Protein AF-A0A7U8CAC1-F1 (afdb_monomer_lite)

pLDDT: mean 76.25, std 18.44, range [28.5, 97.0]

Organism: Neptuniibacter caesariensis (NCBI:txid207954)

Sequence (166 aa):
MNAIKGFVALFVLSCSLSVSAKDILAYGENVVLCETILQLNSGKSTLGFIKKYTDKYRYKSSAEFLRENSKNNILCSGRSLIYFVIYRGHDDDVQALFKAGLAPNDIIEDNRGRRMTMLDYVMQIYRSEPNENKKETIKAKIKVIRKARGKTCAQLERRDCVLELP

Secondary structure (DSSP, 8-state):
--------------------TT-SS-HHHHHHHHHHHHHS--HHHHHHHHHHHHHHTT-S-HHHHHHHHTTTTSEETTEEHHHHHHHHS-HHHHHHHHHTT--TTPEEE-TT--EEEHHHHHHHHHHH---HHHHHHHHHHHHHHHHTT---TGGGT-TT-B-S--

Radius of gyration: 21.7 Å; chains: 1; bounding box: 64×30×77 Å

Foldseek 3Di:
DDDDDDDDPPPPPPPPPPVPLQALDDPVRLAVLLVCQQPVQDLVSLLVVLVVSCVVVVPPFSQSVCVVQLPPNRDDVQWGPLLSCLQRGFLCVLVSCVVSPHQQADWGAISVRFTWGSLLSLVVCLVPDPDPVVNVRSVSNNVVSVVSVRDTCVRVVPPPGHSDDD

Structure (mmCIF, N/CA/C/O backbone):
data_AF-A0A7U8CAC1-F1
#
_entry.id   AF-A0A7U8CAC1-F1
#
loop_
_atom_site.group_PDB
_atom_site.id
_atom_site.type_symbol
_atom_site.label_atom_id
_atom_site.label_alt_id
_atom_site.label_comp_id
_atom_site.label_asym_id
_atom_site.label_entity_id
_atom_site.label_seq_id
_atom_site.pdbx_PDB_ins_code
_atom_site.Cartn_x
_atom_site.Cartn_y
_atom_site.Cartn_z
_atom_site.occupancy
_atom_site.B_iso_or_equiv
_atom_site.auth_seq_id
_atom_site.auth_comp_id
_atom_site.auth_asym_id
_atom_site.auth_atom_id
_atom_site.pdbx_PDB_model_num
ATOM 1 N N . MET A 1 1 ? 51.739 0.597 -59.540 1.00 41.00 1 MET A N 1
ATOM 2 C CA . MET A 1 1 ? 50.906 -0.535 -59.079 1.00 41.00 1 MET A CA 1
ATOM 3 C C . MET A 1 1 ? 51.214 -0.772 -57.613 1.00 41.00 1 MET A C 1
ATOM 5 O O . MET A 1 1 ? 52.364 -1.051 -57.320 1.00 41.00 1 MET A O 1
ATOM 9 N N . ASN A 1 2 ? 50.245 -0.546 -56.722 1.00 32.53 2 ASN A N 1
ATOM 10 C CA . ASN A 1 2 ? 49.978 -1.347 -55.518 1.00 32.53 2 ASN A CA 1
ATOM 11 C C . ASN A 1 2 ? 48.873 -0.663 -54.707 1.00 32.53 2 ASN A C 1
ATOM 13 O O . ASN A 1 2 ? 49.060 0.396 -54.116 1.00 32.53 2 ASN A O 1
ATOM 17 N N . ALA A 1 3 ? 47.693 -1.275 -54.770 1.00 35.56 3 ALA A N 1
ATOM 18 C CA . ALA A 1 3 ? 46.493 -0.885 -54.059 1.00 35.56 3 ALA A CA 1
ATOM 19 C C . ALA A 1 3 ? 46.539 -1.469 -52.642 1.00 35.56 3 ALA A C 1
ATOM 21 O O . ALA A 1 3 ? 46.612 -2.686 -52.481 1.00 35.56 3 ALA A O 1
ATOM 22 N N . ILE A 1 4 ? 46.457 -0.615 -51.624 1.00 41.41 4 ILE A N 1
ATOM 23 C CA . ILE A 1 4 ? 46.202 -1.042 -50.248 1.00 41.41 4 ILE A CA 1
ATOM 24 C C . ILE A 1 4 ? 44.694 -0.920 -50.026 1.00 41.41 4 ILE A C 1
ATOM 26 O O . ILE A 1 4 ? 44.149 0.174 -49.897 1.00 41.41 4 ILE A O 1
ATOM 30 N N . LYS A 1 5 ? 4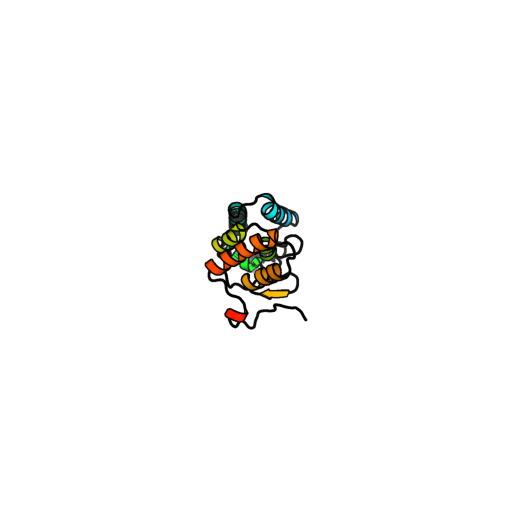4.009 -2.067 -50.046 1.00 39.88 5 LYS A N 1
ATOM 31 C CA . LYS A 1 5 ? 42.605 -2.207 -49.648 1.00 39.88 5 LYS A CA 1
ATOM 32 C C . LYS A 1 5 ? 42.523 -2.104 -48.122 1.00 39.88 5 LYS A C 1
ATOM 34 O O . LYS A 1 5 ? 42.820 -3.069 -47.426 1.00 39.88 5 LYS A O 1
ATOM 39 N N . GLY A 1 6 ? 42.140 -0.936 -47.614 1.00 33.03 6 GLY A N 1
ATOM 40 C CA . GLY A 1 6 ? 41.816 -0.719 -46.204 1.00 33.03 6 GLY A CA 1
ATOM 41 C C . GLY A 1 6 ? 40.328 -0.956 -45.952 1.00 33.03 6 GLY A C 1
ATOM 42 O O . GLY A 1 6 ? 39.485 -0.195 -46.416 1.00 33.03 6 GLY A O 1
ATOM 43 N N . PHE A 1 7 ? 40.017 -2.037 -45.245 1.00 35.78 7 PHE A N 1
ATOM 44 C CA . PHE A 1 7 ? 38.680 -2.433 -44.809 1.00 35.78 7 PHE A CA 1
ATOM 45 C C . PHE A 1 7 ? 38.237 -1.496 -43.668 1.00 35.78 7 PHE A C 1
ATOM 47 O O . PHE A 1 7 ? 38.731 -1.611 -42.549 1.00 35.78 7 PHE A O 1
ATOM 54 N N . VAL A 1 8 ? 37.343 -0.539 -43.933 1.00 38.03 8 VAL A N 1
ATOM 55 C CA . VAL A 1 8 ? 36.725 0.267 -42.866 1.00 38.03 8 VAL A CA 1
ATOM 56 C C . VAL A 1 8 ? 35.568 -0.544 -42.293 1.00 38.03 8 VAL A C 1
ATOM 58 O O . VAL A 1 8 ? 34.487 -0.615 -42.874 1.00 38.03 8 VAL A O 1
ATOM 61 N N . ALA A 1 9 ? 35.823 -1.204 -41.165 1.00 36.97 9 ALA A N 1
ATOM 62 C CA . ALA A 1 9 ? 34.790 -1.839 -40.366 1.00 36.97 9 ALA A CA 1
ATOM 63 C C . ALA A 1 9 ? 33.860 -0.752 -39.808 1.00 36.97 9 ALA A C 1
ATOM 65 O O . ALA A 1 9 ? 34.247 0.037 -38.946 1.00 36.97 9 ALA A O 1
ATOM 66 N N . LEU A 1 10 ? 32.630 -0.714 -40.323 1.00 35.88 10 LEU A N 1
ATOM 67 C CA . LEU A 1 10 ? 31.522 0.027 -39.734 1.00 35.88 10 LEU A CA 1
ATOM 68 C C . LEU A 1 10 ? 31.232 -0.590 -38.354 1.00 35.88 10 LEU A C 1
ATOM 70 O O . LEU A 1 10 ? 30.492 -1.566 -38.233 1.00 35.88 10 LEU A O 1
ATOM 74 N N . PHE A 1 11 ? 31.838 -0.046 -37.301 1.00 34.94 11 PHE A N 1
ATOM 75 C CA . PHE A 1 11 ? 31.370 -0.283 -35.942 1.00 34.94 11 PHE A CA 1
ATOM 76 C C . PHE A 1 11 ? 30.038 0.450 -35.792 1.00 34.94 11 PHE A C 1
ATOM 78 O O . PHE A 1 11 ? 29.984 1.643 -35.497 1.00 34.94 11 PHE A O 1
ATOM 85 N N . VAL A 1 12 ? 28.945 -0.277 -36.019 1.00 38.44 12 VAL A N 1
ATOM 86 C CA . VAL A 1 12 ? 27.634 0.098 -35.499 1.00 38.44 12 VAL A CA 1
ATOM 87 C C . VAL A 1 12 ? 27.745 -0.029 -33.982 1.00 38.44 12 VAL A C 1
ATOM 89 O O . VAL A 1 12 ? 27.484 -1.084 -33.409 1.00 38.44 12 VAL A O 1
ATOM 92 N N . LEU A 1 13 ? 28.201 1.040 -33.324 1.00 35.59 13 LEU A N 1
ATOM 93 C CA . LEU A 1 13 ? 27.951 1.228 -31.904 1.00 35.59 13 LEU A CA 1
ATOM 94 C C . LEU A 1 13 ? 26.432 1.355 -31.768 1.00 35.59 13 LEU A C 1
ATOM 96 O O . LEU A 1 13 ? 25.855 2.429 -31.935 1.00 35.59 13 LEU A O 1
ATOM 100 N N . SER A 1 14 ? 25.772 0.230 -31.502 1.00 37.34 14 SER A N 1
ATOM 101 C CA . SER A 1 14 ? 24.448 0.225 -30.907 1.00 37.34 14 SER A CA 1
ATOM 102 C C . SER A 1 14 ? 24.583 0.959 -29.581 1.00 37.34 14 SER A C 1
ATOM 104 O O . SER A 1 14 ? 25.070 0.408 -28.593 1.00 37.34 14 SER A O 1
ATOM 106 N N . CYS A 1 15 ? 24.230 2.241 -29.593 1.00 28.50 15 CYS A N 1
ATOM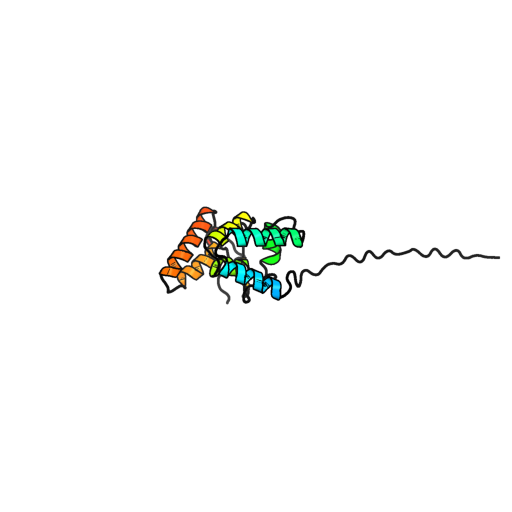 107 C CA . CYS A 1 15 ? 24.078 3.036 -28.396 1.00 28.50 15 CYS A CA 1
ATOM 108 C C . CYS A 1 15 ? 22.900 2.423 -27.637 1.00 28.50 15 CYS A C 1
ATOM 110 O O . CYS A 1 15 ? 21.737 2.745 -27.878 1.00 28.50 15 CYS A O 1
ATOM 112 N N . SER A 1 16 ? 23.206 1.447 -26.785 1.00 36.19 16 SER A N 1
ATOM 113 C CA . SER A 1 16 ? 22.312 0.962 -25.751 1.00 36.19 16 SER A CA 1
ATOM 114 C C . SER A 1 16 ? 22.042 2.160 -24.857 1.00 36.19 16 SER A C 1
ATOM 116 O O . SER A 1 16 ? 22.815 2.451 -23.947 1.00 36.19 16 SER A O 1
ATOM 118 N N . LEU A 1 17 ? 20.980 2.902 -25.167 1.00 32.72 17 LEU A N 1
ATOM 119 C CA . LEU A 1 17 ? 20.372 3.866 -24.267 1.00 32.72 17 LEU A CA 1
ATOM 120 C C . LEU A 1 17 ? 19.976 3.092 -23.010 1.00 32.72 17 LEU A C 1
ATOM 122 O O . LEU A 1 17 ? 18.860 2.592 -22.884 1.00 32.72 17 LEU A O 1
ATOM 126 N N . SER A 1 18 ? 20.908 2.976 -22.069 1.00 37.97 18 SER A N 1
ATOM 127 C CA . SER A 1 18 ? 20.579 2.803 -20.670 1.00 37.97 18 SER A CA 1
ATOM 128 C C . SER A 1 18 ? 19.859 4.085 -20.273 1.00 37.97 18 SER A C 1
ATOM 130 O O . SER A 1 18 ? 20.481 5.062 -19.853 1.00 37.97 18 SER A O 1
ATOM 132 N N . VAL A 1 19 ? 18.547 4.113 -20.507 1.00 37.72 19 VAL A N 1
ATOM 133 C CA . VAL A 1 19 ? 17.657 5.120 -19.945 1.00 37.72 19 VAL A CA 1
ATOM 134 C C . VAL A 1 19 ? 17.803 4.969 -18.439 1.00 37.72 19 VAL A C 1
ATOM 136 O O . VAL A 1 19 ? 17.250 4.062 -17.823 1.00 37.72 19 VAL A O 1
ATOM 139 N N . SER A 1 20 ? 18.657 5.809 -17.861 1.00 39.72 20 SER A N 1
ATOM 140 C CA . SER A 1 20 ? 18.767 5.980 -16.425 1.00 39.72 20 SER A CA 1
ATOM 141 C C . SER A 1 20 ? 17.365 6.300 -15.925 1.00 39.72 20 SER A C 1
ATOM 143 O O . SER A 1 20 ? 16.818 7.347 -16.267 1.00 39.72 20 SER A O 1
ATOM 145 N N . ALA A 1 21 ? 16.796 5.393 -15.133 1.00 43.06 21 ALA A N 1
ATOM 146 C CA . ALA A 1 21 ? 15.469 5.444 -14.521 1.00 43.06 21 ALA A CA 1
ATOM 147 C C . ALA A 1 21 ? 15.295 6.593 -13.502 1.00 43.06 21 ALA A C 1
ATOM 149 O O . ALA A 1 21 ? 14.612 6.434 -12.495 1.00 43.06 21 ALA A O 1
ATOM 150 N N . LYS A 1 22 ? 15.970 7.730 -13.703 1.00 44.62 22 LYS A N 1
ATOM 151 C CA . LYS A 1 22 ? 16.062 8.805 -12.716 1.00 44.62 22 LYS A CA 1
ATOM 152 C C . LYS A 1 22 ? 14.870 9.750 -12.705 1.00 44.62 22 LYS A C 1
ATOM 154 O O . LYS A 1 22 ? 14.676 10.375 -11.680 1.00 44.62 22 LYS A O 1
ATOM 159 N N . ASP A 1 23 ? 1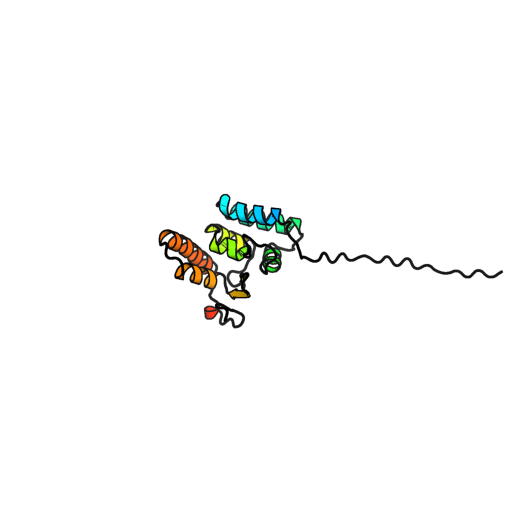4.028 9.762 -13.735 1.00 48.69 23 ASP A N 1
ATOM 160 C CA . ASP A 1 23 ? 12.778 10.527 -13.729 1.00 48.69 23 ASP A CA 1
ATOM 161 C C . ASP A 1 23 ? 11.702 9.753 -14.498 1.00 48.69 23 ASP A C 1
ATOM 163 O O . ASP A 1 23 ? 11.437 9.993 -15.675 1.00 48.69 23 ASP A O 1
ATOM 167 N N . ILE A 1 24 ? 11.110 8.745 -13.848 1.00 52.53 24 ILE A N 1
ATOM 168 C CA . ILE A 1 24 ? 10.057 7.910 -14.458 1.00 52.53 24 ILE A CA 1
ATOM 169 C C . ILE A 1 24 ? 8.795 8.741 -14.734 1.00 52.53 24 ILE A C 1
ATOM 171 O O . ILE A 1 24 ? 8.054 8.440 -15.665 1.00 52.53 24 ILE A O 1
ATOM 175 N N . LEU A 1 25 ? 8.579 9.829 -13.992 1.00 54.81 25 LEU A N 1
ATOM 176 C CA . LEU A 1 25 ? 7.478 10.769 -14.178 1.00 54.81 25 LEU A CA 1
ATOM 177 C C . LEU A 1 25 ? 8.026 12.190 -14.274 1.00 54.81 25 LEU A C 1
ATOM 179 O O . LEU A 1 25 ? 8.848 12.590 -13.451 1.00 54.81 25 LEU A O 1
ATOM 183 N N . ALA A 1 26 ? 7.526 12.985 -15.225 1.00 59.06 26 ALA A N 1
ATOM 184 C CA . ALA A 1 26 ? 7.723 14.430 -15.144 1.00 59.06 26 ALA A CA 1
ATOM 185 C C . ALA A 1 26 ? 7.090 14.939 -13.834 1.00 59.06 26 ALA A C 1
ATOM 187 O O . ALA A 1 26 ? 6.068 14.405 -13.401 1.00 59.06 26 ALA A O 1
ATOM 188 N N . TYR A 1 27 ? 7.651 15.980 -13.207 1.00 55.62 27 TYR A N 1
ATOM 189 C CA . TYR A 1 27 ? 7.146 16.539 -11.938 1.00 55.62 27 TYR A CA 1
ATOM 190 C C . TYR A 1 27 ? 5.613 16.723 -11.921 1.00 55.62 27 TYR A C 1
ATOM 192 O O . TYR A 1 27 ? 4.959 16.398 -10.932 1.00 55.62 27 TYR A O 1
ATOM 200 N N . GLY A 1 28 ? 5.021 17.139 -13.048 1.00 60.34 28 GLY A N 1
ATOM 201 C CA . GLY A 1 28 ? 3.568 17.270 -13.199 1.00 60.34 28 GLY A CA 1
ATOM 202 C C . GLY A 1 28 ? 2.785 15.949 -13.155 1.00 60.34 28 GLY A C 1
ATOM 203 O O . GLY A 1 28 ? 1.697 15.909 -12.591 1.00 60.34 28 GLY A O 1
ATOM 204 N N . GLU A 1 29 ? 3.324 14.849 -13.684 1.00 65.06 29 GLU A N 1
ATOM 205 C CA . GLU A 1 29 ? 2.648 13.541 -13.671 1.00 65.06 29 GLU A CA 1
ATOM 206 C C . GLU A 1 29 ? 2.602 12.933 -12.258 1.00 65.06 29 GLU A C 1
ATOM 208 O O . GLU A 1 29 ? 1.615 12.287 -11.901 1.00 65.06 29 GLU A O 1
ATOM 213 N N . ASN A 1 30 ? 3.626 13.191 -11.432 1.00 67.19 30 ASN A N 1
ATOM 214 C CA . ASN A 1 30 ? 3.615 12.841 -10.009 1.00 67.19 30 ASN A CA 1
ATOM 215 C C . ASN A 1 30 ? 2.494 13.581 -9.270 1.00 67.19 30 ASN A C 1
ATOM 217 O O . ASN A 1 30 ? 1.713 12.960 -8.558 1.00 67.19 30 ASN A O 1
ATOM 221 N N . VAL A 1 31 ? 2.370 14.896 -9.463 1.00 67.81 31 VAL A N 1
ATOM 222 C CA . VAL A 1 31 ? 1.337 15.697 -8.785 1.00 67.81 31 VAL A CA 1
ATOM 223 C C . VAL A 1 31 ? -0.067 15.213 -9.156 1.00 67.81 31 VAL A C 1
ATOM 225 O O . VAL A 1 31 ? -0.866 14.938 -8.260 1.00 67.81 31 VAL A O 1
ATOM 228 N N . VAL A 1 32 ? -0.334 14.996 -10.449 1.00 71.12 32 VAL A N 1
ATOM 229 C CA . VAL A 1 32 ? -1.639 14.514 -10.938 1.00 71.12 32 VAL A CA 1
ATOM 230 C C . VAL A 1 32 ? -2.004 13.149 -10.349 1.00 71.12 32 VAL A C 1
ATOM 232 O O . VAL A 1 32 ? -3.159 12.929 -9.980 1.00 71.12 32 VAL A O 1
ATOM 235 N N . LEU A 1 33 ? -1.041 12.231 -10.215 1.00 71.50 33 LEU A N 1
ATOM 236 C CA . LEU A 1 33 ? -1.251 10.941 -9.551 1.00 71.50 33 LEU A CA 1
ATOM 237 C C . LEU A 1 33 ? -1.707 11.119 -8.102 1.00 71.50 33 LEU A C 1
ATOM 239 O O . LEU A 1 33 ? -2.704 10.541 -7.669 1.00 71.50 33 LEU A O 1
ATOM 243 N N . CYS A 1 34 ? -0.964 11.915 -7.345 1.00 75.69 34 CYS A N 1
ATOM 244 C CA . CYS A 1 34 ? -1.200 12.077 -5.919 1.00 75.69 34 CYS A CA 1
ATOM 245 C C . CYS A 1 34 ? -2.522 12.802 -5.653 1.00 75.69 34 CYS A C 1
ATOM 247 O O . CYS A 1 34 ? -3.262 12.412 -4.752 1.00 75.69 34 CYS A O 1
ATOM 249 N N . GLU A 1 35 ? -2.857 13.803 -6.467 1.00 74.06 35 GLU A N 1
ATOM 250 C CA . GLU A 1 35 ? -4.159 14.472 -6.431 1.00 74.06 35 GLU A CA 1
ATOM 251 C C . GLU A 1 35 ? -5.295 13.525 -6.810 1.00 74.06 35 GLU A C 1
ATOM 253 O O . GLU A 1 35 ? -6.311 13.498 -6.125 1.00 74.06 35 GLU A O 1
ATOM 258 N N . THR A 1 36 ? -5.103 12.680 -7.825 1.00 72.62 36 THR A N 1
ATOM 259 C CA . THR A 1 36 ? -6.091 11.673 -8.235 1.00 72.62 36 THR A CA 1
ATOM 260 C C . THR A 1 36 ? -6.418 10.705 -7.097 1.00 72.62 36 THR A C 1
ATOM 262 O O . THR A 1 36 ? -7.592 10.438 -6.839 1.00 72.62 36 THR A O 1
ATOM 265 N N . ILE A 1 37 ? -5.401 10.215 -6.382 1.00 71.44 37 ILE A N 1
ATOM 266 C CA . ILE A 1 37 ? -5.589 9.334 -5.217 1.00 71.44 37 ILE A CA 1
ATOM 267 C C . ILE A 1 37 ? -6.384 10.049 -4.117 1.00 71.44 37 ILE A C 1
ATOM 269 O O . ILE A 1 37 ? -7.271 9.452 -3.512 1.00 71.44 37 ILE A O 1
ATOM 273 N N . LEU A 1 38 ? -6.117 11.336 -3.874 1.00 72.69 38 LEU A N 1
ATOM 274 C CA . LEU A 1 38 ? -6.851 12.107 -2.867 1.00 72.69 38 LEU A CA 1
ATOM 275 C C . LEU A 1 38 ? -8.299 12.393 -3.282 1.00 72.69 38 LEU A C 1
ATOM 277 O O . LEU A 1 38 ? -9.206 12.256 -2.462 1.00 72.69 38 LEU A O 1
ATOM 281 N N . GLN A 1 39 ? -8.511 12.806 -4.531 1.00 71.38 39 GLN A N 1
ATOM 282 C CA . GLN A 1 39 ? -9.764 13.400 -4.995 1.00 71.38 39 GLN A CA 1
ATOM 283 C C . GLN A 1 39 ? -10.774 12.372 -5.511 1.00 71.38 39 GLN A C 1
ATOM 285 O O . GLN A 1 39 ? -11.973 12.570 -5.333 1.00 71.38 39 GLN A O 1
ATOM 290 N N . LEU A 1 40 ? -10.328 11.281 -6.148 1.00 66.19 40 LEU A N 1
ATOM 291 C CA . LEU A 1 40 ? -11.237 10.379 -6.871 1.00 66.19 40 LEU A CA 1
ATOM 292 C C . LEU A 1 40 ? -11.826 9.241 -6.029 1.00 66.19 40 LEU A C 1
ATOM 294 O O . LEU A 1 40 ? -12.620 8.471 -6.562 1.00 66.19 40 LEU A O 1
ATOM 298 N N . ASN A 1 41 ? -11.458 9.138 -4.749 1.00 61.88 41 ASN A N 1
ATOM 299 C CA . ASN A 1 41 ? -12.071 8.255 -3.748 1.00 61.88 41 ASN A CA 1
ATOM 300 C C . ASN A 1 41 ? -12.479 6.860 -4.263 1.00 61.88 41 ASN A C 1
ATOM 302 O O . ASN A 1 41 ? -13.611 6.410 -4.083 1.00 61.88 41 ASN A O 1
ATOM 306 N N . SER A 1 42 ? -11.572 6.203 -4.993 1.00 74.38 42 SER A N 1
ATOM 307 C CA . SER A 1 42 ? -11.799 4.850 -5.488 1.00 74.38 42 SER A CA 1
ATOM 308 C C . SER A 1 42 ? -10.492 4.143 -5.825 1.00 74.38 42 SER A C 1
ATOM 310 O O . SER A 1 42 ? -9.782 4.505 -6.765 1.00 74.38 42 SER A O 1
ATOM 312 N N . GLY A 1 43 ? -10.259 3.019 -5.161 1.00 76.06 43 GLY A N 1
ATOM 313 C CA . GLY A 1 43 ? -9.211 2.048 -5.449 1.00 76.06 43 GLY A CA 1
ATOM 314 C C . GLY A 1 43 ? -9.251 1.515 -6.880 1.00 76.06 43 GLY A C 1
ATOM 315 O O . GLY A 1 43 ? -8.234 1.044 -7.390 1.00 76.06 43 GLY A O 1
ATOM 316 N N . LYS A 1 44 ? -10.382 1.637 -7.593 1.00 82.88 44 LYS A N 1
ATOM 317 C CA . LYS A 1 44 ? -10.439 1.374 -9.040 1.00 82.88 44 LYS A CA 1
ATOM 318 C C . LYS A 1 44 ? -9.561 2.358 -9.819 1.00 82.88 44 LYS A C 1
ATOM 320 O O . LYS A 1 44 ? -8.866 1.930 -10.739 1.00 82.88 44 LYS A O 1
ATOM 325 N N . SER A 1 45 ? -9.571 3.633 -9.441 1.00 80.62 45 SER A N 1
ATOM 326 C CA . SER A 1 45 ? -8.742 4.683 -10.038 1.00 80.62 45 SER A CA 1
ATOM 327 C C . SER A 1 45 ? -7.269 4.451 -9.721 1.00 80.62 45 SER A C 1
ATOM 329 O O . SER A 1 45 ? -6.452 4.455 -10.638 1.00 80.62 45 SER A O 1
ATOM 331 N N . THR A 1 46 ? -6.937 4.126 -8.467 1.00 82.06 46 THR A N 1
ATOM 332 C CA . THR A 1 46 ? -5.564 3.779 -8.059 1.00 82.06 46 THR A CA 1
ATOM 333 C C . THR A 1 46 ? -5.033 2.568 -8.827 1.00 82.06 46 THR A C 1
ATOM 335 O O . THR A 1 46 ? -3.940 2.620 -9.391 1.00 82.06 46 THR A O 1
ATOM 338 N N . LEU A 1 47 ? -5.818 1.491 -8.945 1.00 84.56 47 LEU A N 1
ATOM 339 C CA . LEU A 1 47 ? -5.428 0.316 -9.731 1.00 84.56 47 LEU A CA 1
ATOM 340 C C . LEU A 1 47 ? -5.313 0.635 -11.227 1.00 84.56 47 LEU A C 1
ATOM 342 O O . LEU A 1 47 ? -4.373 0.186 -11.881 1.00 84.56 47 LEU A O 1
ATOM 346 N N . GLY A 1 48 ? -6.272 1.384 -11.774 1.00 84.62 48 GLY A N 1
ATOM 347 C CA . GLY A 1 48 ? -6.278 1.800 -13.174 1.00 84.62 48 GLY A CA 1
ATOM 348 C C . GLY A 1 48 ? -5.053 2.640 -13.521 1.00 84.62 48 GLY A C 1
ATOM 349 O O . GLY A 1 48 ? -4.426 2.410 -14.552 1.00 84.62 48 GLY A O 1
ATOM 350 N N . PHE A 1 49 ? -4.664 3.542 -12.620 1.00 81.44 49 PHE A N 1
ATOM 351 C CA . PHE A 1 49 ? -3.434 4.307 -12.735 1.00 81.44 49 PHE A CA 1
ATOM 352 C C . PHE A 1 49 ? -2.215 3.383 -12.754 1.00 81.44 49 PHE A C 1
ATOM 354 O O . PHE A 1 49 ? -1.449 3.412 -13.713 1.00 81.44 49 PHE A O 1
ATOM 361 N N . ILE A 1 50 ? -2.060 2.517 -11.746 1.00 83.25 50 ILE A N 1
ATOM 362 C CA . ILE A 1 50 ? -0.907 1.609 -11.665 1.00 83.25 50 ILE A CA 1
ATOM 363 C C . ILE A 1 50 ? -0.770 0.794 -12.959 1.00 83.25 50 ILE A C 1
ATOM 365 O O . ILE A 1 50 ? 0.323 0.720 -13.518 1.00 83.25 50 ILE A O 1
ATOM 369 N N . LYS A 1 51 ? -1.875 0.250 -13.483 1.00 86.81 51 LYS A N 1
ATOM 370 C CA . LYS A 1 51 ? -1.889 -0.498 -14.750 1.00 86.81 51 LYS A CA 1
ATOM 371 C C . LYS A 1 51 ? -1.480 0.359 -15.944 1.00 86.81 51 LYS A C 1
ATOM 373 O O . LYS A 1 51 ? -0.542 -0.000 -16.644 1.00 86.81 51 LYS A O 1
ATOM 378 N N . LYS A 1 52 ? -2.102 1.529 -16.120 1.00 84.56 52 LYS A N 1
ATOM 379 C CA . LYS A 1 52 ? -1.787 2.461 -17.216 1.00 84.56 52 LYS A CA 1
ATOM 380 C C . LYS A 1 52 ? -0.291 2.787 -17.280 1.00 84.56 52 LYS A C 1
ATOM 382 O O . LYS A 1 52 ? 0.282 2.853 -18.364 1.00 84.56 52 LYS A O 1
ATOM 387 N N . TYR A 1 53 ? 0.339 2.998 -16.127 1.00 77.75 53 TYR A N 1
ATOM 388 C CA . TYR A 1 53 ? 1.765 3.318 -16.053 1.00 77.75 53 TYR A CA 1
ATOM 389 C C . TYR A 1 53 ? 2.655 2.087 -16.210 1.00 77.75 53 TYR A C 1
ATOM 391 O O . TYR A 1 53 ? 3.675 2.164 -16.889 1.00 77.75 53 TYR A O 1
ATOM 399 N N . THR A 1 54 ? 2.235 0.941 -15.675 1.00 83.44 54 THR A N 1
ATOM 400 C CA . THR A 1 54 ? 2.887 -0.345 -15.967 1.00 83.44 54 THR A CA 1
ATOM 401 C C . THR A 1 54 ? 3.013 -0.537 -17.486 1.00 83.44 54 THR A C 1
ATOM 403 O O . THR A 1 54 ? 4.111 -0.791 -17.980 1.00 83.44 54 THR A O 1
ATOM 406 N N . ASP A 1 55 ? 1.920 -0.307 -18.223 1.00 84.50 55 ASP A N 1
ATOM 407 C CA . ASP A 1 55 ? 1.859 -0.470 -19.679 1.00 84.50 55 ASP A CA 1
ATOM 408 C C . ASP A 1 55 ? 2.704 0.580 -20.422 1.00 84.50 55 ASP A C 1
ATOM 410 O O . ASP A 1 55 ? 3.497 0.233 -21.301 1.00 84.50 55 ASP A O 1
ATOM 414 N N . LYS A 1 56 ? 2.586 1.867 -20.050 1.00 83.75 56 LYS A N 1
ATOM 415 C CA . LYS A 1 56 ? 3.316 2.984 -20.690 1.00 83.75 56 LYS A CA 1
ATOM 416 C C . LYS A 1 56 ? 4.835 2.784 -20.653 1.00 83.75 56 LYS A C 1
ATOM 418 O O . LYS A 1 56 ? 5.503 3.044 -21.651 1.00 83.75 56 LYS A O 1
ATOM 423 N N . TYR A 1 57 ? 5.369 2.317 -19.525 1.00 78.62 57 TYR A N 1
ATOM 424 C CA . TYR A 1 57 ? 6.813 2.152 -19.312 1.00 78.62 57 TYR A CA 1
ATOM 425 C C . TYR A 1 57 ? 7.302 0.714 -19.536 1.00 78.62 57 TYR A C 1
ATOM 427 O O . TYR A 1 57 ? 8.469 0.422 -19.290 1.00 78.62 57 TYR A O 1
ATOM 435 N N . ARG A 1 58 ? 6.438 -0.170 -20.060 1.00 82.25 58 ARG A N 1
ATOM 436 C CA . ARG A 1 58 ? 6.765 -1.556 -20.438 1.00 82.25 58 ARG A CA 1
ATOM 437 C C . ARG A 1 58 ? 7.340 -2.397 -19.295 1.00 82.25 58 ARG A C 1
ATOM 439 O O . ARG A 1 58 ? 8.191 -3.258 -19.517 1.00 82.25 58 ARG A O 1
ATOM 446 N N . TYR A 1 59 ? 6.843 -2.176 -18.083 1.00 82.00 59 TYR A N 1
ATOM 447 C CA . TYR A 1 59 ? 7.092 -3.088 -16.972 1.00 82.00 59 TYR A CA 1
ATOM 448 C C . TYR A 1 59 ? 6.452 -4.447 -17.269 1.00 82.00 59 TYR A C 1
ATOM 450 O O . TYR A 1 59 ? 5.360 -4.514 -17.834 1.00 82.00 59 TYR A O 1
ATOM 458 N N . LYS A 1 60 ? 7.089 -5.548 -16.860 1.00 84.12 60 LYS A N 1
ATOM 459 C CA . LYS A 1 60 ? 6.544 -6.901 -17.063 1.00 84.12 60 LYS A CA 1
ATOM 460 C C . LYS A 1 60 ? 5.314 -7.140 -16.193 1.00 84.12 60 LYS A C 1
ATOM 462 O O . LYS A 1 60 ? 4.498 -8.003 -16.502 1.00 84.12 60 LYS A O 1
ATOM 467 N N . SER A 1 61 ? 5.190 -6.415 -15.080 1.00 88.25 61 SER A N 1
ATOM 468 C CA . SER A 1 61 ? 4.016 -6.468 -14.207 1.00 88.25 61 SER A CA 1
ATOM 469 C C . SER A 1 61 ? 3.863 -5.212 -13.352 1.00 88.25 61 SER A C 1
ATOM 471 O O . SER A 1 61 ? 4.834 -4.515 -13.058 1.00 88.25 61 SER A O 1
ATOM 473 N N . SER A 1 62 ? 2.646 -4.971 -12.859 1.00 88.00 62 SER A N 1
ATOM 474 C CA . SER A 1 62 ? 2.391 -3.904 -11.886 1.00 88.00 62 SER A CA 1
ATOM 475 C C . SER A 1 62 ? 3.141 -4.105 -10.566 1.00 88.00 62 SER A C 1
ATOM 477 O O . SER A 1 62 ? 3.504 -3.128 -9.918 1.00 88.00 62 SER A O 1
ATOM 479 N N . ALA A 1 63 ? 3.439 -5.351 -10.188 1.00 86.25 63 ALA A N 1
ATOM 480 C CA . ALA A 1 63 ? 4.242 -5.654 -9.007 1.00 86.25 63 ALA A CA 1
ATOM 481 C C . ALA A 1 63 ? 5.701 -5.214 -9.189 1.00 86.25 63 ALA A C 1
ATOM 483 O O . ALA A 1 63 ? 6.292 -4.641 -8.278 1.00 86.25 63 ALA A O 1
ATOM 484 N N . GLU A 1 64 ? 6.276 -5.462 -10.368 1.00 84.56 64 GLU A N 1
ATOM 485 C CA . GLU A 1 64 ? 7.614 -4.986 -10.734 1.00 84.56 64 GLU A CA 1
ATOM 486 C C . GLU A 1 64 ? 7.651 -3.458 -10.756 1.00 84.56 64 GLU A C 1
ATOM 488 O O . GLU A 1 64 ? 8.484 -2.873 -10.069 1.00 84.56 64 GLU A O 1
ATOM 493 N N . PHE A 1 65 ? 6.675 -2.817 -11.412 1.00 84.81 65 PHE A N 1
ATOM 494 C CA . PHE A 1 65 ? 6.515 -1.363 -11.377 1.00 84.81 65 PHE A CA 1
ATOM 495 C C . PHE A 1 65 ? 6.509 -0.833 -9.939 1.00 84.81 65 PHE A C 1
ATOM 497 O O . PHE A 1 65 ? 7.305 0.042 -9.605 1.00 84.81 65 PHE A O 1
ATOM 504 N N . LEU A 1 66 ? 5.669 -1.385 -9.058 1.00 83.19 66 LEU A N 1
ATOM 505 C CA . LEU A 1 66 ? 5.590 -0.945 -7.666 1.00 83.19 66 LEU A CA 1
ATOM 506 C C . LEU A 1 66 ? 6.897 -1.175 -6.898 1.00 83.19 66 LEU A C 1
ATOM 508 O O . LEU A 1 66 ? 7.259 -0.324 -6.096 1.00 83.19 66 LEU A O 1
ATOM 512 N N . ARG A 1 67 ? 7.617 -2.280 -7.120 1.00 78.75 67 ARG A N 1
ATOM 513 C CA . ARG A 1 67 ? 8.887 -2.574 -6.425 1.00 78.75 67 ARG A CA 1
ATOM 514 C C . ARG A 1 67 ? 10.035 -1.688 -6.882 1.00 78.75 67 ARG A C 1
ATOM 516 O O . ARG A 1 67 ? 10.833 -1.261 -6.054 1.00 78.75 67 ARG A O 1
ATOM 523 N N . GLU A 1 68 ? 10.123 -1.424 -8.178 1.00 75.44 68 GLU A N 1
ATOM 524 C CA . GLU A 1 68 ? 11.151 -0.543 -8.731 1.00 75.44 68 GLU A CA 1
ATOM 525 C C . GLU A 1 68 ? 10.891 0.923 -8.380 1.00 75.44 68 GLU A C 1
ATOM 527 O O . GLU A 1 68 ? 11.830 1.705 -8.253 1.00 75.44 68 GLU A O 1
ATOM 532 N N . ASN A 1 69 ? 9.626 1.288 -8.153 1.00 72.44 69 ASN A N 1
ATOM 533 C CA . ASN A 1 69 ? 9.222 2.661 -7.855 1.00 72.44 69 ASN A CA 1
ATOM 534 C C . ASN A 1 69 ? 8.892 2.935 -6.382 1.00 72.44 69 ASN A C 1
ATOM 536 O O . ASN A 1 69 ? 8.689 4.092 -6.009 1.00 72.44 69 ASN A O 1
ATOM 540 N N . SER A 1 70 ? 8.866 1.912 -5.524 1.00 65.56 70 SER A N 1
ATOM 541 C CA . SER A 1 70 ? 8.615 2.066 -4.084 1.00 65.56 70 SER A CA 1
ATOM 542 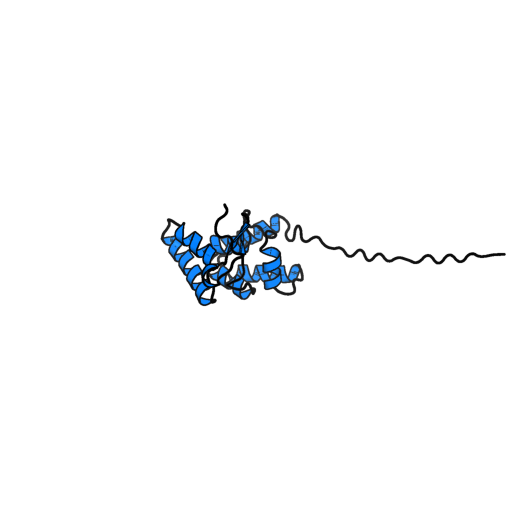C C . SER A 1 70 ? 9.735 2.827 -3.375 1.00 65.56 70 SER A C 1
ATOM 544 O O . SER A 1 70 ? 9.467 3.530 -2.403 1.00 65.56 70 SER A O 1
ATOM 546 N N . LYS A 1 71 ? 10.968 2.732 -3.886 1.00 60.72 71 LYS A N 1
ATOM 547 C CA . LYS A 1 71 ? 12.199 3.278 -3.292 1.00 60.72 71 LYS A CA 1
ATOM 548 C C . LYS A 1 71 ? 12.502 4.740 -3.666 1.00 60.72 71 LYS A C 1
ATOM 550 O O . LYS A 1 71 ? 13.663 5.074 -3.855 1.00 60.72 71 LYS A O 1
ATOM 555 N N . ASN A 1 72 ? 11.490 5.612 -3.724 1.00 55.31 72 ASN A N 1
ATOM 556 C CA . ASN A 1 72 ? 11.597 7.075 -3.942 1.00 55.31 72 ASN A CA 1
ATOM 557 C C . ASN A 1 72 ? 11.462 7.619 -5.378 1.00 55.31 72 ASN A C 1
ATOM 559 O O . ASN A 1 72 ? 11.637 8.820 -5.562 1.00 55.31 72 ASN A O 1
ATOM 563 N N . ASN A 1 73 ? 11.088 6.818 -6.381 1.00 61.91 73 ASN A N 1
ATOM 564 C CA . ASN A 1 73 ? 10.946 7.354 -7.750 1.00 61.91 73 ASN A CA 1
ATOM 565 C C . ASN A 1 73 ? 9.598 8.053 -7.990 1.00 61.91 73 ASN A C 1
ATOM 567 O O . ASN A 1 73 ? 9.506 8.973 -8.799 1.00 61.91 73 ASN A O 1
ATOM 571 N N . ILE A 1 74 ? 8.551 7.648 -7.263 1.00 69.00 74 ILE A N 1
ATOM 572 C CA . ILE A 1 74 ? 7.228 8.281 -7.317 1.00 69.00 74 ILE A CA 1
ATOM 573 C C . ILE A 1 74 ? 6.933 8.864 -5.942 1.00 69.00 74 ILE A C 1
ATOM 575 O O . ILE A 1 74 ? 6.560 8.141 -5.009 1.00 69.00 74 ILE A O 1
ATOM 579 N N . LEU A 1 75 ? 7.141 10.174 -5.816 1.00 70.19 75 LEU A N 1
ATOM 580 C CA . LEU A 1 75 ? 6.950 10.907 -4.573 1.00 70.19 75 LEU A CA 1
ATOM 581 C C . LEU A 1 75 ? 5.669 11.740 -4.617 1.00 70.19 75 LEU A C 1
ATOM 583 O O . LEU A 1 75 ? 5.549 12.701 -5.371 1.00 70.19 75 LEU A O 1
ATOM 587 N N . CYS A 1 76 ? 4.746 11.416 -3.720 1.00 72.50 76 CYS A N 1
ATOM 588 C CA . CYS A 1 76 ? 3.566 12.199 -3.406 1.00 72.50 76 CYS A CA 1
ATOM 589 C C . CYS A 1 76 ? 3.808 13.074 -2.186 1.00 72.50 76 CYS A C 1
ATOM 591 O O . CYS A 1 76 ? 3.921 12.580 -1.061 1.00 72.50 76 CYS A O 1
ATOM 593 N N . SER A 1 77 ? 3.904 14.389 -2.407 1.00 70.44 77 SER A N 1
ATOM 594 C CA . SER A 1 77 ? 4.237 15.364 -1.357 1.00 70.44 77 SER A CA 1
ATOM 595 C C . SER A 1 77 ? 5.484 14.943 -0.557 1.00 70.44 77 SER A C 1
ATOM 597 O O . SER A 1 77 ? 5.485 14.958 0.675 1.00 70.44 77 SER A O 1
ATOM 599 N N . GLY A 1 78 ? 6.520 14.485 -1.270 1.00 70.69 78 GLY A N 1
ATOM 600 C CA . GLY A 1 78 ? 7.790 14.044 -0.688 1.00 70.69 78 GLY A CA 1
ATOM 601 C C . GLY A 1 78 ? 7.784 12.653 -0.045 1.00 70.69 78 GLY A C 1
ATOM 602 O O . GLY A 1 78 ? 8.771 12.295 0.586 1.00 70.69 78 GLY A O 1
ATOM 603 N N . ARG A 1 79 ? 6.711 11.862 -0.175 1.00 73.31 79 ARG A N 1
ATOM 604 C CA . ARG A 1 79 ? 6.606 10.485 0.350 1.00 73.31 79 ARG A CA 1
ATOM 605 C C . ARG A 1 79 ? 6.395 9.491 -0.778 1.00 73.31 79 ARG A C 1
ATOM 607 O O . ARG A 1 79 ? 5.730 9.834 -1.745 1.00 73.31 79 ARG A O 1
ATOM 614 N N . SER A 1 80 ? 6.883 8.260 -0.643 1.00 76.25 80 SER A N 1
ATOM 615 C CA . SER A 1 80 ? 6.640 7.228 -1.657 1.00 76.25 80 SER A CA 1
ATOM 616 C C . SER A 1 80 ? 5.140 7.029 -1.911 1.00 76.25 80 SER A C 1
ATOM 618 O O . SER A 1 80 ? 4.319 7.158 -0.998 1.00 76.25 80 SER A O 1
ATOM 620 N N . LEU A 1 81 ? 4.774 6.701 -3.152 1.00 77.69 81 LEU A N 1
ATOM 621 C CA . LEU A 1 81 ? 3.389 6.423 -3.552 1.00 77.69 81 LEU A CA 1
ATOM 622 C C . LEU A 1 81 ? 2.689 5.452 -2.592 1.00 77.69 81 LEU A C 1
ATOM 624 O O . LEU A 1 81 ? 1.557 5.687 -2.176 1.00 77.69 81 LEU A O 1
ATOM 628 N N . ILE A 1 82 ? 3.387 4.379 -2.209 1.00 82.31 82 ILE A N 1
ATOM 629 C CA . ILE A 1 82 ? 2.855 3.358 -1.303 1.00 82.31 82 ILE A CA 1
ATOM 630 C C . ILE A 1 82 ? 2.563 3.970 0.070 1.00 82.31 82 ILE A C 1
ATOM 632 O O . ILE A 1 82 ? 1.462 3.803 0.590 1.00 82.31 82 ILE A O 1
ATOM 636 N N . TYR A 1 83 ? 3.502 4.738 0.630 1.00 79.00 83 TYR A N 1
ATOM 637 C CA . TYR A 1 83 ? 3.296 5.448 1.894 1.00 79.00 83 TYR A CA 1
ATOM 638 C C . TYR A 1 83 ? 2.097 6.397 1.810 1.00 79.00 83 TYR A C 1
ATOM 640 O O . TYR A 1 83 ? 1.267 6.454 2.717 1.00 79.00 83 TYR A O 1
ATOM 648 N N . PHE A 1 84 ? 1.992 7.141 0.712 1.00 79.50 84 PHE A N 1
ATOM 649 C CA . PHE A 1 84 ? 0.922 8.105 0.505 1.00 79.50 84 PHE A CA 1
ATOM 650 C C . PHE A 1 84 ? -0.454 7.441 0.424 1.00 79.50 84 PHE A C 1
ATOM 652 O O . PHE A 1 84 ? -1.375 7.886 1.105 1.00 79.50 84 PHE A O 1
ATOM 659 N N . VAL A 1 85 ? -0.581 6.343 -0.324 1.00 82.81 85 VAL A N 1
ATOM 660 C CA . VAL A 1 85 ? -1.808 5.533 -0.389 1.00 82.81 85 VAL A CA 1
ATOM 661 C C . VAL A 1 85 ? -2.207 5.019 0.995 1.00 82.81 85 VAL A C 1
ATOM 663 O O . VAL A 1 85 ? -3.378 5.051 1.372 1.00 82.81 85 VAL A O 1
ATOM 666 N N . ILE A 1 86 ? -1.238 4.572 1.789 1.00 81.94 86 ILE A N 1
ATOM 667 C CA . ILE A 1 86 ? -1.530 4.040 3.118 1.00 81.94 86 ILE A CA 1
ATOM 668 C C . ILE A 1 86 ? -1.991 5.149 4.076 1.00 81.94 86 ILE A C 1
ATOM 670 O O . ILE A 1 86 ? -2.965 4.956 4.804 1.00 81.94 86 ILE A O 1
ATOM 674 N N . TYR A 1 87 ? -1.307 6.297 4.071 1.00 77.25 87 TYR A N 1
ATOM 675 C CA . TYR A 1 87 ? -1.545 7.393 5.014 1.00 77.25 87 TYR A CA 1
ATOM 676 C C . TYR A 1 87 ? -2.730 8.291 4.639 1.00 77.25 87 TYR A C 1
ATOM 678 O O . TYR A 1 87 ? -3.464 8.733 5.519 1.00 77.25 87 TYR A O 1
ATOM 686 N N . ARG A 1 88 ? -2.895 8.599 3.348 1.00 77.00 88 ARG A N 1
ATOM 687 C CA . ARG A 1 88 ? -3.906 9.543 2.838 1.00 77.00 88 ARG A CA 1
ATOM 688 C C . ARG A 1 88 ? -4.872 8.959 1.820 1.00 77.00 88 ARG A C 1
ATOM 690 O O . ARG A 1 88 ? -5.886 9.594 1.557 1.00 77.00 88 ARG A O 1
ATOM 697 N N . GLY A 1 89 ? -4.544 7.816 1.226 1.00 74.69 89 GLY A N 1
ATOM 698 C CA . GLY A 1 89 ? -5.459 7.135 0.319 1.00 74.69 89 GLY A CA 1
ATOM 699 C C . GLY A 1 89 ? -6.679 6.602 1.058 1.00 74.69 89 GLY A C 1
ATOM 700 O O . GLY A 1 89 ? -6.740 6.574 2.292 1.00 74.69 89 GLY A O 1
ATOM 701 N N . HIS A 1 90 ? -7.638 6.121 0.295 1.00 79.88 90 HIS A N 1
ATOM 702 C CA . HIS A 1 90 ? -8.901 5.576 0.770 1.00 79.88 90 HIS A CA 1
ATOM 703 C C . HIS A 1 90 ? -8.753 4.090 1.122 1.00 79.88 90 HIS A C 1
ATOM 705 O O . HIS A 1 90 ? -7.689 3.482 0.956 1.00 79.88 90 HIS A O 1
ATOM 711 N N . ASP A 1 91 ? -9.770 3.490 1.732 1.00 79.00 91 ASP A N 1
ATOM 712 C CA . ASP A 1 91 ? -9.657 2.129 2.284 1.00 79.00 91 ASP A CA 1
ATOM 713 C C . ASP A 1 91 ? -9.469 1.054 1.205 1.00 79.00 91 ASP A C 1
ATOM 715 O O . ASP A 1 91 ? -8.801 0.037 1.420 1.00 79.00 91 ASP A O 1
ATOM 719 N N . ASP A 1 92 ? -10.024 1.284 0.021 1.00 86.56 92 ASP A N 1
ATOM 720 C CA . ASP A 1 92 ? -9.941 0.387 -1.123 1.00 86.56 92 ASP A CA 1
ATOM 721 C C . ASP A 1 92 ? -8.645 0.553 -1.935 1.00 86.56 92 ASP A C 1
ATOM 723 O O . ASP A 1 92 ? -8.265 -0.369 -2.661 1.00 86.56 92 ASP A O 1
ATOM 727 N N . ASP A 1 93 ? -7.892 1.638 -1.743 1.00 86.88 93 ASP A N 1
ATOM 728 C CA . ASP A 1 93 ? -6.575 1.820 -2.363 1.00 86.88 93 ASP A CA 1
ATOM 729 C C . ASP A 1 93 ? -5.550 0.793 -1.861 1.00 86.88 93 ASP A C 1
ATOM 731 O O . ASP A 1 93 ? -4.713 0.305 -2.622 1.00 86.88 93 ASP A O 1
ATOM 735 N N . VAL A 1 94 ? -5.646 0.374 -0.595 1.00 88.31 94 VAL A N 1
ATOM 736 C CA . VAL A 1 94 ? -4.808 -0.715 -0.064 1.00 88.31 94 VAL A CA 1
ATOM 737 C C . VAL A 1 94 ? -5.113 -2.027 -0.795 1.00 88.31 94 VAL A C 1
ATOM 739 O O . VAL A 1 94 ? -4.209 -2.785 -1.145 1.00 88.31 94 VAL A O 1
ATOM 742 N N . GLN A 1 95 ? -6.389 -2.280 -1.103 1.00 90.44 95 GLN A N 1
ATOM 743 C CA . GLN A 1 95 ? -6.777 -3.443 -1.903 1.00 90.44 95 GLN A CA 1
ATOM 744 C C . GLN A 1 95 ? -6.301 -3.312 -3.351 1.00 90.44 95 GLN A C 1
ATOM 746 O O . GLN A 1 95 ? -5.946 -4.317 -3.968 1.00 90.44 95 GLN A O 1
ATOM 751 N N . ALA A 1 96 ? -6.289 -2.096 -3.900 1.00 90.12 96 ALA A N 1
ATOM 752 C CA . ALA A 1 96 ? -5.762 -1.812 -5.228 1.00 90.12 96 ALA A CA 1
ATOM 753 C C . ALA A 1 96 ? -4.272 -2.160 -5.327 1.00 90.12 96 ALA A C 1
ATOM 755 O O . ALA A 1 96 ? -3.879 -2.834 -6.277 1.00 90.12 96 ALA A O 1
ATOM 756 N N . LEU A 1 97 ? -3.468 -1.800 -4.319 1.00 89.81 97 LEU A N 1
ATOM 757 C CA . LEU A 1 97 ? -2.053 -2.183 -4.248 1.00 89.81 97 LEU A CA 1
ATOM 758 C C . LEU A 1 97 ? -1.870 -3.708 -4.258 1.00 89.81 97 LEU A C 1
ATOM 760 O O . LEU A 1 97 ? -1.050 -4.227 -5.015 1.00 89.81 97 LEU A O 1
ATOM 764 N N . PHE A 1 98 ? -2.672 -4.446 -3.485 1.00 91.44 98 PHE A N 1
ATOM 765 C CA . PHE A 1 98 ? -2.614 -5.913 -3.484 1.00 91.44 98 PHE A CA 1
ATOM 766 C C . PHE A 1 98 ? -3.054 -6.519 -4.822 1.00 91.44 98 PHE A C 1
ATOM 768 O O . PHE A 1 98 ? -2.419 -7.447 -5.316 1.00 91.44 98 PHE A O 1
ATOM 775 N N . LYS A 1 99 ? -4.096 -5.971 -5.461 1.00 91.75 99 LYS A N 1
ATOM 776 C CA . LYS A 1 99 ? -4.533 -6.386 -6.809 1.00 91.75 99 LYS A CA 1
ATOM 777 C C . LYS A 1 99 ? -3.497 -6.073 -7.889 1.00 91.75 99 LYS A C 1
ATOM 779 O O . LYS A 1 99 ? -3.448 -6.771 -8.896 1.00 91.75 99 LYS A O 1
ATOM 784 N N . ALA A 1 100 ? -2.681 -5.043 -7.683 1.00 89.56 100 ALA A N 1
ATOM 785 C CA . ALA A 1 100 ? -1.530 -4.730 -8.520 1.00 89.56 100 ALA A CA 1
ATOM 786 C C . ALA A 1 100 ? -0.326 -5.660 -8.262 1.00 89.56 100 ALA A C 1
ATOM 788 O O . ALA A 1 100 ? 0.668 -5.580 -8.978 1.00 89.56 100 ALA A O 1
ATOM 789 N N . GLY A 1 101 ? -0.416 -6.562 -7.281 1.00 90.25 101 GLY A N 1
ATOM 790 C CA . GLY A 1 101 ? 0.592 -7.581 -6.997 1.00 90.25 101 GLY A CA 1
ATOM 791 C C . GLY A 1 101 ? 1.635 -7.182 -5.952 1.00 90.25 101 GLY A C 1
ATOM 792 O O . GLY A 1 101 ? 2.624 -7.896 -5.796 1.00 90.25 101 GLY A O 1
ATOM 793 N N . LEU A 1 102 ? 1.427 -6.082 -5.216 1.00 89.69 102 LEU A N 1
ATOM 794 C CA . LEU A 1 102 ? 2.224 -5.793 -4.022 1.00 89.69 102 LEU A CA 1
ATOM 795 C C . LEU A 1 102 ? 1.940 -6.858 -2.959 1.00 89.69 102 LEU A C 1
ATOM 797 O O . LEU A 1 102 ? 0.779 -7.081 -2.605 1.00 89.69 102 LEU A O 1
ATOM 801 N N . ALA A 1 103 ? 2.976 -7.512 -2.433 1.00 91.50 103 ALA A N 1
ATOM 802 C CA . ALA A 1 103 ? 2.758 -8.513 -1.404 1.00 91.50 103 ALA A CA 1
ATOM 803 C C . ALA A 1 103 ? 2.468 -7.828 -0.055 1.00 91.50 103 ALA A C 1
ATOM 805 O O . ALA A 1 103 ? 3.088 -6.821 0.288 1.00 91.50 103 ALA A O 1
ATOM 806 N N . PRO A 1 104 ? 1.574 -8.390 0.772 1.00 91.19 104 PRO A N 1
ATOM 807 C CA . PRO A 1 104 ? 1.186 -7.802 2.058 1.00 91.19 104 PRO A CA 1
ATOM 808 C C . PRO A 1 104 ? 2.333 -7.745 3.083 1.00 91.19 104 PRO A C 1
ATOM 810 O O . PRO A 1 104 ? 2.240 -7.007 4.060 1.00 91.19 104 PRO A O 1
ATOM 813 N N . ASN A 1 105 ? 3.404 -8.513 2.851 1.00 93.31 105 ASN A N 1
ATOM 814 C CA . ASN A 1 105 ? 4.601 -8.594 3.692 1.00 93.31 105 ASN A CA 1
ATOM 815 C C . ASN A 1 105 ? 5.853 -8.012 3.005 1.00 93.31 105 ASN A C 1
ATOM 817 O O . ASN A 1 105 ? 6.967 -8.219 3.497 1.00 93.31 105 ASN A O 1
ATOM 821 N N . ASP A 1 106 ? 5.691 -7.326 1.866 1.00 89.19 106 ASP A N 1
ATOM 822 C CA . ASP A 1 106 ? 6.794 -6.595 1.242 1.00 89.19 106 ASP A CA 1
ATOM 823 C C . ASP A 1 106 ? 7.289 -5.495 2.195 1.00 89.19 106 ASP A C 1
ATOM 825 O O . ASP A 1 106 ? 6.506 -4.875 2.925 1.00 89.19 106 ASP A O 1
ATOM 829 N N . ILE A 1 107 ? 8.605 -5.256 2.189 1.00 88.00 107 ILE A N 1
ATOM 830 C CA . ILE A 1 107 ? 9.180 -4.117 2.909 1.00 88.00 107 ILE A CA 1
ATOM 831 C C . ILE A 1 107 ? 8.976 -2.876 2.080 1.00 88.00 107 ILE A C 1
ATOM 833 O O . ILE A 1 107 ? 9.398 -2.799 0.926 1.00 88.00 107 ILE A O 1
ATOM 837 N N . ILE A 1 108 ? 8.363 -1.901 2.727 1.00 84.12 108 ILE A N 1
ATOM 838 C CA . ILE A 1 108 ? 8.264 -0.546 2.237 1.00 84.12 108 ILE A CA 1
ATOM 839 C C . ILE A 1 108 ? 9.316 0.288 2.955 1.00 84.12 108 ILE A C 1
ATOM 841 O O . ILE A 1 108 ? 9.582 0.095 4.144 1.00 84.12 108 ILE A O 1
ATOM 845 N N . GLU A 1 109 ? 9.925 1.194 2.208 1.00 80.81 109 GLU A N 1
ATOM 846 C CA . GLU A 1 109 ? 10.842 2.187 2.741 1.00 80.81 109 GLU A CA 1
ATOM 847 C C . GLU A 1 109 ? 10.181 3.558 2.629 1.00 80.81 109 GLU A C 1
ATOM 849 O O . GLU A 1 109 ? 9.549 3.870 1.612 1.00 80.81 109 GLU A O 1
ATOM 854 N N . ASP A 1 110 ?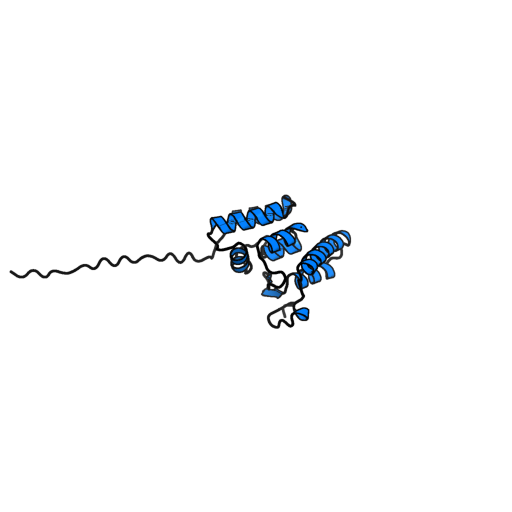 10.254 4.351 3.693 1.00 75.38 110 ASP A N 1
ATOM 855 C CA . ASP A 1 110 ? 9.820 5.740 3.637 1.00 75.38 110 ASP A CA 1
ATOM 856 C C . ASP A 1 110 ? 10.968 6.677 3.247 1.00 75.38 110 ASP A C 1
ATOM 858 O O . ASP A 1 110 ? 12.132 6.295 3.168 1.00 75.38 110 ASP A O 1
ATOM 862 N N . ASN A 1 111 ? 10.640 7.948 3.030 1.00 72.62 111 ASN A N 1
ATOM 863 C CA . ASN A 1 111 ? 11.617 8.964 2.643 1.00 72.62 111 ASN A CA 1
ATOM 864 C C . ASN A 1 111 ? 12.652 9.297 3.736 1.00 72.62 111 ASN A C 1
ATOM 866 O O . ASN A 1 111 ? 13.539 10.112 3.500 1.00 72.62 111 ASN A O 1
ATOM 870 N N . ARG A 1 112 ? 12.525 8.717 4.935 1.00 77.62 112 ARG A N 1
ATOM 871 C CA . ARG A 1 112 ? 13.488 8.851 6.030 1.00 77.62 112 ARG A CA 1
ATOM 872 C C . ARG A 1 112 ? 14.389 7.614 6.144 1.00 77.62 112 ARG A C 1
ATOM 874 O O . ARG A 1 112 ? 15.252 7.584 7.011 1.00 77.62 112 ARG A O 1
ATOM 881 N N . GLY A 1 113 ? 14.200 6.602 5.295 1.00 79.31 113 GLY A N 1
ATOM 882 C CA . GLY A 1 113 ? 14.959 5.351 5.326 1.00 79.31 113 GLY A CA 1
ATOM 883 C C . GLY A 1 113 ? 14.423 4.320 6.322 1.00 79.31 113 GLY A C 1
ATOM 884 O O . GLY A 1 113 ? 15.075 3.305 6.566 1.00 79.31 113 GLY A O 1
ATOM 885 N N . ARG A 1 114 ? 13.237 4.537 6.910 1.00 85.06 114 ARG A N 1
ATOM 886 C CA . ARG A 1 114 ? 12.599 3.514 7.747 1.00 85.06 114 ARG A CA 1
ATOM 887 C C . ARG A 1 114 ? 12.089 2.393 6.862 1.00 85.06 114 ARG A C 1
ATOM 889 O O . ARG A 1 114 ? 11.358 2.646 5.909 1.00 85.06 114 ARG A O 1
ATOM 896 N N . ARG A 1 115 ? 12.428 1.157 7.212 1.00 88.44 115 ARG A N 1
ATOM 897 C CA . ARG A 1 115 ? 12.090 -0.057 6.463 1.00 88.44 115 ARG A CA 1
ATOM 898 C C . ARG A 1 115 ? 11.127 -0.889 7.288 1.00 88.44 115 ARG A C 1
ATOM 900 O O . ARG A 1 115 ? 11.483 -1.357 8.361 1.00 88.44 115 ARG A O 1
ATOM 907 N N . MET A 1 116 ? 9.897 -1.070 6.837 1.00 90.50 116 MET A N 1
ATOM 908 C CA . MET A 1 116 ? 8.893 -1.774 7.636 1.00 90.50 116 MET A CA 1
ATOM 909 C C . MET A 1 116 ? 7.858 -2.469 6.766 1.00 90.50 116 MET A C 1
ATOM 911 O O . MET A 1 116 ? 7.793 -2.233 5.562 1.00 90.50 116 MET A O 1
ATOM 915 N N . THR A 1 117 ? 7.048 -3.344 7.358 1.00 92.31 117 THR A N 1
ATOM 916 C CA . THR A 1 117 ? 5.883 -3.870 6.642 1.00 92.31 117 THR A CA 1
ATOM 917 C C . THR A 1 117 ? 4.787 -2.813 6.563 1.00 92.31 117 THR A C 1
ATOM 919 O O . THR A 1 117 ? 4.721 -1.880 7.369 1.00 92.31 117 THR A O 1
ATOM 922 N N . MET A 1 118 ? 3.855 -3.004 5.631 1.00 91.06 118 MET A N 1
ATOM 923 C CA . MET A 1 118 ? 2.648 -2.184 5.569 1.00 91.06 118 MET A CA 1
ATOM 924 C C . MET A 1 118 ? 1.859 -2.224 6.888 1.00 91.06 118 MET A C 1
ATOM 926 O O . MET A 1 118 ? 1.312 -1.205 7.306 1.00 91.06 118 MET A O 1
ATOM 930 N N . LEU A 1 119 ? 1.821 -3.378 7.568 1.00 93.88 119 LEU A N 1
ATOM 931 C CA . LEU A 1 119 ? 1.093 -3.516 8.827 1.00 93.88 119 LEU A CA 1
ATOM 932 C C . LEU A 1 119 ? 1.752 -2.724 9.962 1.00 93.88 119 LEU A C 1
ATOM 934 O O . LEU A 1 119 ? 1.038 -2.033 10.687 1.00 93.88 119 LEU A O 1
ATOM 938 N N . ASP A 1 120 ? 3.081 -2.782 10.095 1.00 93.56 120 ASP A N 1
ATOM 939 C CA . ASP A 1 120 ? 3.813 -1.972 11.083 1.00 93.56 120 ASP A CA 1
ATOM 940 C C . ASP A 1 120 ? 3.515 -0.490 10.898 1.00 93.56 120 ASP A C 1
ATOM 942 O O . ASP A 1 120 ? 3.175 0.205 11.855 1.00 93.56 120 ASP A O 1
ATOM 946 N N . TYR A 1 121 ? 3.580 -0.026 9.651 1.00 89.38 121 TYR A N 1
ATOM 947 C CA . TYR A 1 121 ? 3.381 1.375 9.330 1.00 89.38 121 TYR A CA 1
ATOM 948 C C . TYR A 1 121 ? 1.972 1.862 9.699 1.00 89.38 121 TYR A C 1
ATOM 950 O O . TYR A 1 121 ? 1.819 2.851 10.418 1.00 89.38 121 TYR A O 1
ATOM 958 N N . VAL A 1 122 ? 0.928 1.135 9.285 1.00 90.69 122 VAL A N 1
ATOM 959 C CA . VAL A 1 122 ? -0.459 1.494 9.632 1.00 90.69 122 VAL A CA 1
ATOM 960 C C . VAL A 1 122 ? -0.681 1.451 11.142 1.00 90.69 122 VAL A C 1
ATOM 962 O O . VAL A 1 122 ? -1.374 2.310 11.686 1.00 90.69 122 VAL A O 1
ATOM 965 N N . MET A 1 123 ? -0.069 0.493 11.842 1.00 93.00 123 MET A N 1
ATOM 966 C CA . MET A 1 123 ? -0.146 0.423 13.300 1.00 93.00 123 MET A CA 1
ATOM 967 C C . MET A 1 123 ? 0.550 1.606 13.985 1.00 93.00 123 MET A C 1
ATOM 969 O O . MET A 1 123 ? 0.034 2.089 14.993 1.00 93.00 123 MET A O 1
ATOM 973 N N . GLN A 1 124 ? 1.674 2.101 13.457 1.00 90.56 124 GLN A N 1
ATOM 974 C CA . GLN A 1 124 ? 2.309 3.325 13.958 1.00 90.56 124 GLN A CA 1
ATOM 975 C C . GLN A 1 124 ? 1.384 4.535 13.791 1.00 90.56 124 GLN A C 1
ATOM 977 O O . GLN A 1 124 ? 1.154 5.254 14.763 1.00 90.56 124 GLN A O 1
ATOM 982 N N . ILE A 1 125 ? 0.792 4.718 12.602 1.00 88.75 125 ILE A N 1
ATOM 983 C CA . ILE A 1 125 ? -0.163 5.811 12.354 1.00 88.75 125 ILE A CA 1
ATOM 984 C C . ILE A 1 125 ? -1.333 5.721 13.340 1.00 88.75 125 ILE A C 1
ATOM 986 O O . ILE A 1 125 ? -1.639 6.704 14.009 1.00 88.75 125 ILE A O 1
ATOM 990 N N . TYR A 1 126 ? -1.934 4.534 13.480 1.00 92.12 126 TYR A N 1
ATOM 991 C CA . TYR A 1 126 ? -3.058 4.291 14.387 1.00 92.12 126 TYR A CA 1
ATOM 992 C C . TYR A 1 126 ? -2.749 4.695 15.834 1.00 92.12 126 TYR A C 1
ATOM 994 O O . TYR A 1 126 ? -3.573 5.325 16.490 1.00 92.12 126 TYR A O 1
ATOM 1002 N N . ARG A 1 127 ? -1.553 4.348 16.330 1.00 92.25 127 ARG A N 1
ATOM 1003 C CA . ARG A 1 127 ? -1.107 4.697 17.689 1.00 92.25 127 ARG A CA 1
ATOM 1004 C C . ARG A 1 127 ? -0.910 6.202 17.869 1.00 92.25 127 ARG A C 1
ATOM 1006 O O . ARG A 1 127 ? -1.146 6.705 18.960 1.00 92.25 127 ARG A O 1
ATOM 1013 N N . SER A 1 128 ? -0.474 6.895 16.818 1.00 89.69 128 SER A N 1
ATOM 1014 C CA . SER A 1 128 ? -0.190 8.335 16.846 1.00 89.69 128 SER A CA 1
ATOM 1015 C C . SER A 1 128 ? -1.395 9.239 16.564 1.00 89.69 128 SER A C 1
ATOM 1017 O O . SER A 1 128 ? -1.295 10.440 16.787 1.00 89.69 128 SER A O 1
ATOM 1019 N N . GLU A 1 129 ? -2.509 8.709 16.048 1.00 90.69 129 GLU A N 1
ATOM 1020 C CA . GLU A 1 129 ? -3.657 9.517 15.620 1.00 90.69 129 GLU A CA 1
ATOM 1021 C C . GLU A 1 129 ? -4.571 9.872 16.812 1.00 90.69 129 GLU A C 1
ATOM 1023 O O . GLU A 1 129 ? -5.187 8.978 17.403 1.00 90.69 129 GLU A O 1
ATOM 1028 N N . PRO A 1 130 ? -4.702 11.160 17.182 1.00 91.38 130 PRO A N 1
ATOM 1029 C CA . PRO A 1 130 ? -5.590 11.572 18.267 1.00 91.38 130 PRO A CA 1
ATOM 1030 C C . PRO A 1 130 ? -7.073 11.587 17.866 1.00 91.38 130 PRO A C 1
ATOM 1032 O O . PRO A 1 130 ? -7.933 11.526 18.739 1.00 91.38 130 PRO A O 1
ATOM 1035 N N . ASN A 1 131 ? -7.402 11.690 16.573 1.00 92.25 131 ASN A N 1
ATOM 1036 C CA . ASN A 1 131 ? -8.785 11.783 16.114 1.00 92.25 131 ASN A CA 1
ATOM 1037 C C . ASN A 1 131 ? -9.442 10.396 15.985 1.00 92.25 131 ASN A C 1
ATOM 1039 O O . ASN A 1 131 ? -9.067 9.593 15.128 1.00 92.25 131 ASN A O 1
ATOM 1043 N N . GLU A 1 132 ? -10.480 10.142 16.783 1.00 90.62 132 GLU A N 1
ATOM 1044 C CA . GLU A 1 132 ? -11.170 8.844 16.812 1.00 90.62 132 GLU A CA 1
ATOM 1045 C C . GLU A 1 132 ? -11.882 8.486 15.495 1.00 90.62 132 GLU A C 1
ATOM 1047 O O . GLU A 1 132 ? -11.833 7.335 15.061 1.00 90.62 132 GLU A O 1
ATOM 1052 N N . ASN A 1 133 ? -12.446 9.463 14.776 1.00 87.12 133 ASN A N 1
ATOM 1053 C CA . ASN A 1 133 ? -13.066 9.195 13.472 1.00 87.12 133 ASN A CA 1
ATOM 1054 C C . ASN A 1 133 ? -12.025 8.707 12.453 1.00 87.12 133 ASN A C 1
ATOM 1056 O O . ASN A 1 133 ? -12.277 7.765 11.704 1.00 87.12 133 ASN A O 1
ATOM 1060 N N . LYS A 1 134 ? -10.827 9.307 12.450 1.00 86.00 134 LYS A N 1
ATOM 1061 C CA . LYS A 1 134 ? -9.722 8.866 11.584 1.00 86.00 134 LYS A CA 1
ATOM 1062 C C . LYS A 1 134 ? -9.162 7.510 12.009 1.00 86.00 134 LYS A C 1
ATOM 1064 O O . LYS A 1 134 ? -8.810 6.704 11.147 1.00 86.00 134 LYS A O 1
ATOM 1069 N N . LYS A 1 135 ? -9.097 7.229 13.314 1.00 90.31 135 LYS A N 1
ATOM 1070 C CA . LYS A 1 135 ? -8.678 5.919 13.836 1.00 90.31 135 LYS A CA 1
ATOM 1071 C C . LYS A 1 135 ? -9.542 4.780 13.314 1.00 90.31 135 LYS A C 1
ATOM 1073 O O . LYS A 1 135 ? -8.983 3.744 12.959 1.00 90.31 135 LYS A O 1
ATOM 1078 N N . GLU A 1 136 ? -10.859 4.955 13.217 1.00 89.50 136 GLU A N 1
ATOM 1079 C CA . GLU A 1 136 ? -11.741 3.914 12.671 1.00 89.50 136 GLU A CA 1
ATOM 1080 C C . GLU A 1 136 ? -11.458 3.638 11.182 1.00 89.50 136 GLU A C 1
ATOM 1082 O O . GLU A 1 136 ? -11.369 2.473 10.784 1.00 89.50 136 GLU A O 1
ATOM 1087 N N . THR A 1 137 ? -11.171 4.668 10.377 1.00 85.75 137 THR A N 1
ATOM 1088 C CA . THR A 1 137 ? -10.689 4.487 8.992 1.00 85.75 137 THR A CA 1
ATOM 1089 C C . THR A 1 137 ? -9.353 3.735 8.954 1.00 85.75 137 THR A C 1
ATOM 1091 O O . THR A 1 137 ? -9.183 2.751 8.234 1.00 85.75 137 THR A O 1
ATOM 1094 N N . ILE A 1 138 ? -8.390 4.119 9.796 1.00 89.75 138 ILE A N 1
ATOM 1095 C CA . ILE A 1 138 ? -7.084 3.442 9.869 1.00 89.75 138 ILE A CA 1
ATOM 1096 C C . ILE A 1 138 ? -7.251 1.971 10.292 1.00 89.75 138 ILE A C 1
ATOM 1098 O O . ILE A 1 138 ? -6.601 1.073 9.753 1.00 89.75 138 ILE A O 1
ATOM 1102 N N . LYS A 1 139 ? -8.164 1.686 11.220 1.00 92.25 139 LYS A N 1
ATOM 1103 C CA . LYS A 1 139 ? -8.490 0.334 11.686 1.00 92.25 139 LYS A CA 1
ATOM 1104 C C . LYS A 1 139 ? -9.111 -0.525 10.583 1.00 92.25 139 LYS A C 1
ATOM 1106 O O . LYS A 1 139 ? -8.796 -1.717 10.501 1.00 92.25 139 LYS A O 1
ATOM 1111 N N . ALA A 1 140 ? -9.916 0.060 9.693 1.00 90.56 140 ALA A N 1
ATOM 1112 C CA . ALA A 1 140 ? -10.401 -0.625 8.496 1.00 90.56 140 ALA A CA 1
ATOM 1113 C C . ALA A 1 140 ? -9.233 -1.068 7.595 1.00 90.56 140 ALA A C 1
ATOM 1115 O O . ALA A 1 140 ? -9.176 -2.237 7.196 1.00 90.56 140 ALA A O 1
ATOM 1116 N N . LYS A 1 141 ? -8.231 -0.204 7.378 1.00 90.75 141 LYS A N 1
ATOM 1117 C CA . LYS A 1 141 ? -7.001 -0.560 6.640 1.00 90.75 141 LYS A CA 1
ATOM 1118 C C . LYS A 1 141 ? -6.216 -1.682 7.324 1.00 90.75 141 LYS A C 1
ATOM 1120 O O . LYS A 1 141 ? -5.818 -2.637 6.655 1.00 90.75 141 LYS A O 1
ATOM 1125 N N . ILE A 1 142 ? -6.061 -1.644 8.654 1.00 94.06 142 ILE A N 1
ATOM 1126 C CA . ILE A 1 142 ? -5.439 -2.742 9.427 1.00 94.06 142 ILE A CA 1
ATOM 1127 C C . ILE A 1 142 ? -6.164 -4.066 9.155 1.00 94.06 142 ILE A C 1
ATOM 1129 O O . ILE A 1 142 ? -5.522 -5.093 8.919 1.00 94.06 142 ILE A O 1
ATOM 1133 N N . LYS A 1 143 ? -7.503 -4.057 9.157 1.00 94.56 143 LYS A N 1
ATOM 1134 C CA . LYS A 1 143 ? -8.319 -5.250 8.893 1.00 94.56 143 LYS A CA 1
ATOM 1135 C C . LYS A 1 143 ? -8.102 -5.786 7.477 1.00 94.56 143 LYS A C 1
ATOM 1137 O O . LYS A 1 143 ? -7.968 -6.999 7.312 1.00 94.56 143 LYS A O 1
ATOM 1142 N N . VAL A 1 144 ? -8.026 -4.909 6.474 1.00 93.19 144 VAL A N 1
ATOM 1143 C CA . VAL A 1 144 ? -7.731 -5.280 5.078 1.00 93.19 144 VAL A CA 1
ATOM 1144 C C . VAL A 1 144 ? -6.358 -5.949 4.968 1.00 93.19 144 VAL A C 1
ATOM 1146 O O . VAL A 1 144 ? -6.258 -7.039 4.406 1.00 93.19 144 VAL A O 1
ATOM 1149 N N . ILE A 1 145 ? -5.322 -5.355 5.565 1.00 94.19 145 ILE A N 1
ATOM 1150 C CA . ILE A 1 145 ? -3.954 -5.895 5.539 1.00 94.19 145 ILE A CA 1
ATOM 1151 C C . ILE A 1 145 ? -3.898 -7.263 6.227 1.00 94.19 145 ILE A C 1
ATOM 1153 O O . ILE A 1 145 ? -3.365 -8.221 5.668 1.00 94.19 145 ILE A O 1
ATOM 1157 N N . ARG A 1 146 ? -4.518 -7.403 7.405 1.00 95.94 146 ARG A N 1
ATOM 1158 C CA . ARG A 1 146 ? -4.593 -8.690 8.117 1.00 95.94 146 ARG A CA 1
ATOM 1159 C C . ARG A 1 146 ? -5.351 -9.755 7.326 1.00 95.94 146 ARG A C 1
ATOM 1161 O O . ARG A 1 146 ? -4.909 -10.900 7.287 1.00 95.94 146 ARG A O 1
ATOM 1168 N N . LYS A 1 147 ? -6.453 -9.396 6.656 1.00 95.94 147 LYS A N 1
ATOM 1169 C CA . LYS A 1 147 ? -7.203 -10.317 5.781 1.00 95.94 147 LYS A CA 1
ATOM 1170 C C . LYS A 1 147 ? -6.346 -10.804 4.609 1.00 95.94 147 LYS A C 1
ATOM 1172 O O . LYS A 1 147 ? -6.461 -11.960 4.215 1.00 95.94 147 LYS A O 1
ATOM 1177 N N . ALA A 1 148 ? -5.446 -9.958 4.110 1.00 95.00 148 ALA A N 1
ATOM 1178 C CA . ALA A 1 148 ? -4.442 -10.334 3.122 1.00 95.00 148 ALA A CA 1
ATOM 1179 C C . ALA A 1 148 ? -3.270 -11.153 3.708 1.00 95.00 148 ALA A C 1
ATOM 1181 O O . ALA A 1 148 ? -2.336 -11.459 2.984 1.00 95.00 148 ALA A O 1
ATOM 1182 N N . ARG A 1 149 ? -3.309 -11.560 4.988 1.00 97.00 149 ARG A N 1
ATOM 1183 C CA . ARG A 1 149 ? -2.208 -12.235 5.712 1.00 97.00 149 ARG A CA 1
ATOM 1184 C C . ARG A 1 149 ? -0.965 -11.357 5.909 1.00 97.00 149 ARG A C 1
ATOM 1186 O O . ARG A 1 149 ? 0.146 -11.877 6.037 1.00 97.00 149 ARG A O 1
ATOM 1193 N N . GLY A 1 150 ? -1.159 -10.041 5.950 1.00 96.12 150 GLY A N 1
ATOM 1194 C CA . GLY A 1 150 ? -0.130 -9.096 6.359 1.00 96.12 150 GLY A CA 1
ATOM 1195 C C . GLY A 1 150 ? 0.253 -9.303 7.821 1.00 96.12 150 GLY A C 1
ATOM 1196 O O . GLY A 1 150 ? -0.612 -9.484 8.683 1.00 96.12 150 GLY A O 1
ATOM 1197 N N . LYS A 1 151 ? 1.555 -9.289 8.078 1.00 96.88 151 LYS A N 1
ATOM 1198 C CA . LYS A 1 151 ? 2.190 -9.478 9.382 1.00 96.88 151 LYS A CA 1
ATOM 1199 C C . LYS A 1 151 ? 3.141 -8.321 9.659 1.00 96.88 151 LYS A C 1
ATOM 1201 O O . LYS A 1 151 ? 3.614 -7.679 8.728 1.00 96.88 151 LYS A O 1
ATOM 1206 N N . THR A 1 152 ? 3.414 -8.064 10.932 1.00 96.31 152 THR A N 1
ATOM 1207 C CA . THR A 1 152 ? 4.453 -7.114 11.341 1.00 96.31 152 THR A CA 1
ATOM 1208 C C . THR A 1 152 ? 5.847 -7.700 11.122 1.00 96.31 152 THR A C 1
ATOM 1210 O O . THR A 1 152 ? 6.017 -8.918 11.040 1.00 96.31 152 THR A O 1
ATOM 1213 N N . CYS A 1 153 ? 6.866 -6.847 11.100 1.00 95.06 153 CYS A N 1
ATOM 1214 C CA . CYS A 1 153 ? 8.271 -7.240 11.077 1.00 95.06 153 CYS A CA 1
ATOM 1215 C C . CYS A 1 153 ? 8.604 -8.198 12.224 1.00 95.06 153 CYS A C 1
ATOM 1217 O O . CYS A 1 153 ? 9.260 -9.211 11.997 1.00 95.06 153 CYS A O 1
ATOM 1219 N N . ALA A 1 154 ? 8.088 -7.919 13.427 1.00 94.69 154 ALA A N 1
ATOM 1220 C CA . ALA A 1 154 ? 8.263 -8.779 14.594 1.00 94.69 154 ALA A CA 1
ATOM 1221 C C . ALA A 1 154 ? 7.639 -10.171 14.388 1.00 94.69 154 ALA A C 1
ATOM 1223 O O . ALA A 1 154 ? 8.278 -11.177 14.664 1.00 94.69 154 ALA A O 1
ATOM 1224 N N . GLN A 1 155 ? 6.424 -10.247 13.833 1.00 96.69 155 GLN A N 1
ATOM 1225 C CA . GLN A 1 155 ? 5.747 -11.519 13.526 1.00 96.69 155 GLN A CA 1
ATOM 1226 C C . GLN A 1 155 ? 6.409 -12.323 12.398 1.00 96.69 155 GLN A C 1
ATOM 1228 O O . GLN A 1 155 ? 6.102 -13.503 12.225 1.00 96.69 155 GLN A O 1
ATOM 1233 N N . LEU A 1 156 ? 7.231 -11.670 11.578 1.00 95.75 156 LEU A N 1
ATOM 1234 C CA . LEU A 1 156 ? 8.000 -12.284 10.498 1.00 95.75 156 LEU A CA 1
ATOM 1235 C C . LEU A 1 156 ? 9.462 -12.541 10.890 1.00 95.75 156 LEU A C 1
ATOM 1237 O O . LEU A 1 156 ? 10.212 -13.027 10.050 1.00 95.75 156 LEU A O 1
ATOM 1241 N N . GLU A 1 157 ? 9.873 -12.170 12.108 1.00 94.38 157 GLU A N 1
ATOM 1242 C CA . GLU A 1 157 ? 11.259 -12.266 12.590 1.00 94.38 157 GLU A CA 1
ATOM 1243 C C . GLU A 1 157 ? 12.277 -11.595 11.644 1.00 94.38 157 GLU A C 1
ATOM 1245 O O . GLU A 1 157 ? 13.412 -12.043 11.458 1.00 94.38 157 GLU A O 1
ATOM 1250 N N . ARG A 1 158 ? 11.869 -10.490 11.008 1.00 91.31 158 ARG A N 1
ATOM 1251 C CA . ARG A 1 158 ? 12.695 -9.788 10.021 1.00 91.31 158 ARG A CA 1
ATOM 1252 C C . ARG A 1 158 ? 13.699 -8.854 10.670 1.00 91.31 158 ARG A C 1
ATOM 1254 O O . ARG A 1 158 ? 13.328 -7.915 11.367 1.00 91.31 158 ARG A O 1
ATOM 1261 N N . ARG A 1 159 ? 14.974 -9.063 10.342 1.00 87.75 159 ARG A N 1
ATOM 1262 C CA . ARG A 1 159 ? 16.102 -8.243 10.816 1.00 87.75 159 ARG A CA 1
ATOM 1263 C C . ARG A 1 159 ? 16.416 -7.031 9.946 1.00 87.75 159 ARG A C 1
ATOM 1265 O O . ARG A 1 159 ? 17.162 -6.162 10.369 1.00 87.75 159 ARG A O 1
ATOM 1272 N N . ASP A 1 160 ? 15.866 -6.963 8.740 1.00 87.75 160 ASP A N 1
ATOM 1273 C CA . ASP A 1 160 ? 16.101 -5.857 7.810 1.00 87.75 160 ASP A CA 1
ATOM 1274 C C . ASP A 1 160 ? 15.046 -4.743 7.911 1.00 87.75 160 ASP A C 1
ATOM 1276 O O . ASP A 1 160 ? 15.014 -3.837 7.075 1.00 87.75 160 ASP A O 1
ATOM 1280 N N . CYS A 1 161 ? 14.190 -4.815 8.934 1.00 90.88 161 CYS A N 1
ATOM 1281 C CA . CYS A 1 161 ? 13.283 -3.741 9.299 1.00 90.88 161 CYS A CA 1
ATOM 1282 C C . CYS A 1 161 ? 13.972 -2.707 10.197 1.00 90.88 161 CYS A C 1
ATOM 1284 O O . CYS A 1 161 ? 14.666 -3.054 11.147 1.00 90.88 161 CYS A O 1
ATOM 1286 N N . VAL A 1 162 ? 13.698 -1.436 9.928 1.00 88.75 162 VAL A N 1
ATOM 1287 C CA . VAL A 1 162 ? 14.114 -0.258 10.689 1.00 88.75 162 VAL A CA 1
ATOM 1288 C C . VAL A 1 162 ? 12.845 0.539 10.996 1.00 88.75 162 VAL A C 1
ATOM 1290 O O . VAL A 1 162 ? 12.350 1.278 10.146 1.00 88.75 162 VAL A O 1
ATOM 1293 N N . LEU A 1 163 ? 12.258 0.316 12.177 1.00 81.94 163 LEU A N 1
ATOM 1294 C CA . LEU A 1 163 ? 10.975 0.928 12.566 1.00 81.94 163 LEU A CA 1
ATOM 1295 C C . LEU A 1 163 ? 11.134 2.357 13.096 1.00 81.94 163 LEU A C 1
ATOM 1297 O O . LEU A 1 163 ? 10.233 3.182 12.922 1.00 81.94 163 LEU A O 1
ATOM 1301 N N . GLU A 1 164 ? 12.279 2.628 13.711 1.00 79.19 164 GLU A N 1
ATOM 1302 C CA . GLU A 1 164 ? 12.682 3.900 14.297 1.00 79.19 164 GLU A CA 1
ATOM 1303 C C . GLU A 1 164 ? 14.078 4.232 13.770 1.00 79.19 164 GLU A C 1
ATOM 1305 O O . GLU A 1 164 ? 14.892 3.331 13.554 1.00 79.19 164 GLU A O 1
ATOM 1310 N N . LEU A 1 165 ? 14.321 5.512 13.497 1.00 61.69 165 LEU A N 1
ATOM 1311 C CA . LEU A 1 165 ? 15.655 5.987 13.144 1.00 61.69 165 LEU A CA 1
ATOM 1312 C C . LEU A 1 165 ? 16.364 6.399 14.437 1.00 61.69 165 LEU A C 1
ATOM 1314 O O . LEU A 1 165 ? 15.684 6.946 15.309 1.00 61.69 165 LEU A O 1
ATOM 1318 N N . PRO A 1 166 ? 17.669 6.113 14.564 1.00 53.69 166 PRO A N 1
ATOM 1319 C CA . PRO A 1 166 ? 18.469 6.558 15.699 1.00 53.69 166 PRO A CA 1
ATOM 1320 C C . PRO A 1 1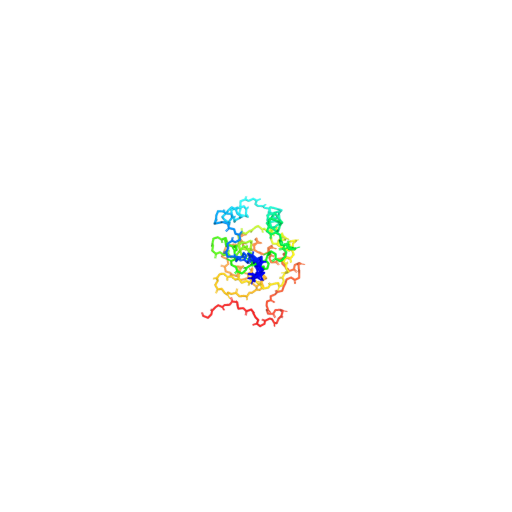66 ? 18.551 8.086 15.795 1.00 53.69 166 PRO A C 1
ATOM 1322 O O . PRO A 1 166 ? 18.408 8.766 14.749 1.00 53.69 166 PRO A O 1
#

=== Feature glossary ===
A reading guide for the features in this record.

Start from the sequence.

  · This is the polypeptide sequence — one letter per residue, N-terminus first. Length ranges from a few dozen residues for small domains to over a thousand for large multi-domain proteins.

Fold it, and you get atomic coordinates and the backbone conformation that goes with them.

  · Structure coordinates are given as an mmCIF _atom_site loop: one row per atom with element, residue name, chain id, sequence number, and x/y/z position in Å. Only the four main-chain atoms per residue are included here; side chains are omitted to keep the record compact.

  · Backbone dihedral angles. Every residue except chain termini has a φ (preceding-C → N → Cα → C) and a ψ (N → Cα → C → next-N). They are reported in degrees following the IUPAC sign convention. Secondary structure is essentially a statement about which (φ, ψ) basin each residue occupies.

  · The SS8 string is DSSP's per-residue secondary-structure call. α-helix (H) means an i→i+4 H-bond ladder; β-strand (E) means the residue participates in a β-sheet; 3₁₀ (G) and π (I) are tighter and wider helices; T/S are turns/bends; '-' is loop.

  · SS3 is a coarse helix/strand/coil call (letters a/b/c) made by the P-SEA algorithm from inter-Cα distances and dihedrals. It is less detailed than DSSP but needs only Cα positions.

Summarize the fold with a handful of shape descriptors and a per-residue structural alphabet.

  · Radius of gyration (Rg) is the root-mean-square distance of Cα atoms from their centroid — a single number for overall size and compactness. A globular domain of N residues has Rg ≈ 2.2·N^0.38 Å; an extended or disordered chain has a much larger Rg. The Cα contact count is the number of residue pairs whose Cα atoms are within 8 Å and are more than four positions apart in sequence — a standard proxy for tertiary packing density. The bounding box is the smallest axis-aligned box enclosing all Cα atoms.

  · The Foldseek 3Di string encodes local tertiary geometry as a 20-letter alphabet — one character per residue — derived from the relative positions of nearby Cα atoms. Unlike the amino-acid sequence, 3Di is a direct function of the 3D structure, so two proteins with the same fold have similar 3Di strings even at low sequence identity.

  · Solvent-accessible surface area (SASA) is the area in Å² traced out by the centre of a 1.4 Å probe sphere (a water molecule) rolled over the protein's van der Waals surface (Shrake–Rupley / Lee–Richards construction). Buried residues have near-zero SASA; fully exposed residues can exceed 200 Å². The total SASA scales roughly with the number of surface residues.

Ask how reliable the model is.

  · pLDDT (predicted Local Distance Difference Test) is AlphaFold's per-residue confidence score, ranging from 0 to 100. Values above 90 indicate high confidence (typically well-packed cores); 70–90 is confident; 50–70 low confidence; below 50 usually means the region is disordered or the prediction is unreliable there. AlphaFold stores pLDDT in the mmCIF B-factor column.

  · B-factor (Debye–Waller factor) reflects atomic displacement in the crystal lattice. It is an experimental observable (units Å²), not a prediction; low values mean the atom is pinned down, high values mean it moves or is heterogeneous across the crystal.

  · Predicted Aligned Error (PAE) is an AlphaFold confidence matrix: entry (i, j) is the expected error in the position of residue j, in ångströms, when the prediction is superimposed on the true structure at residue i. Low PAE within a block of residues means that block is internally rigid and well-predicted; high PAE between two blocks means their relative placement is uncertain even if each block individually is confident.

Place it in context: what it resembles, what it is annotated as, and how it looks.

  · Nearest PDB neighbors are the top structural matches found by Foldseek when searching this structure against the entire Protein Data Bank. Each hit reports a TM-score (0 to 1; >0.5 almost always implies the same fold) and an E-value. These are *structural* homologs — they may share no detectable sequence similarity.

  · Functional annotations link the protein to curated databases. InterPro entries identify conserved domains and families by matching the sequence against member-database signatures (Pfam, PROSITE, CDD, …). Gene Ontology (GO) terms describe molecular function, biological process, and cellular component in a controlled vocabulary. CATH places the structure in a hierarchical fold classification (Class/Architecture/Topology/Homologous-superfamily). The organism is the source species.

  · Three diagnostic plots accompany the record. The Cα contact map visualizes the tertiary structure as a 2D adjacency matrix (8 Å cutoff, sequence-local contacts suppressed). The Ramachandran plot shows the distribution of backbone (φ, ψ) torsions, with points in the α and β basins reflecting secondary structure content. The PAE plot shows AlphaFold's inter-residue confidence as a color matrix.

  · Six rendered views show the 3D structure from the faces of a cube — i.e. along ±x, ±y, ±z. Rendering representation is drawn randomly per protein from cartoon (secondary-structure ribbons), sticks (backbone bonds), or molecular surface; coloring is either N→C rainbow (blue at the N-terminus through red at the C-terminus) or one color per chain.